Protein AF-A0A7K4HG48-F1 (afdb_monomer_lite)

Structure (mmCIF, N/CA/C/O backbone):
data_AF-A0A7K4HG48-F1
#
_entry.id   AF-A0A7K4HG48-F1
#
loop_
_atom_site.group_PDB
_atom_site.id
_atom_site.type_symbol
_atom_site.label_atom_id
_atom_site.label_alt_id
_atom_site.label_comp_id
_atom_site.label_asym_id
_atom_site.label_entity_id
_atom_site.label_seq_id
_atom_site.pdbx_PDB_ins_code
_atom_site.Cartn_x
_atom_site.Cartn_y
_atom_site.Cartn_z
_atom_site.occupancy
_atom_site.B_iso_or_equiv
_atom_site.auth_seq_id
_atom_site.auth_comp_id
_atom_site.auth_asym_id
_atom_site.auth_atom_id
_atom_site.pdbx_PDB_model_num
ATOM 1 N N . MET A 1 1 ? 10.151 7.793 -32.102 1.00 41.53 1 MET A N 1
ATOM 2 C CA . MET A 1 1 ? 9.433 6.507 -32.183 1.00 41.53 1 MET A CA 1
ATOM 3 C C . MET A 1 1 ? 8.577 6.456 -30.932 1.00 41.53 1 MET A C 1
ATOM 5 O O . MET A 1 1 ? 9.144 6.382 -29.855 1.00 41.53 1 MET A O 1
ATOM 9 N N . CYS A 1 2 ? 7.267 6.678 -31.037 1.00 47.47 2 CYS A N 1
ATOM 10 C CA . CYS A 1 2 ? 6.383 6.502 -29.885 1.00 47.47 2 CYS A CA 1
ATOM 11 C C . CYS A 1 2 ? 6.230 4.992 -29.696 1.00 47.47 2 CYS A C 1
ATOM 13 O O . CYS A 1 2 ? 5.786 4.320 -30.627 1.00 47.47 2 CYS A O 1
ATOM 15 N N . ALA A 1 3 ? 6.688 4.456 -28.566 1.00 59.38 3 ALA A N 1
ATOM 16 C CA . ALA A 1 3 ? 6.416 3.072 -28.213 1.00 59.38 3 ALA A CA 1
ATOM 17 C C . ALA A 1 3 ? 4.901 2.946 -28.021 1.00 59.38 3 ALA A C 1
ATOM 19 O O . ALA A 1 3 ? 4.318 3.664 -27.214 1.00 59.38 3 ALA A O 1
ATOM 20 N N . PHE A 1 4 ? 4.258 2.119 -28.841 1.00 67.00 4 PHE A N 1
ATOM 21 C CA . PHE A 1 4 ? 2.864 1.754 -28.636 1.00 67.00 4 PHE A CA 1
ATOM 22 C C . PHE A 1 4 ? 2.889 0.512 -27.755 1.00 67.00 4 PHE A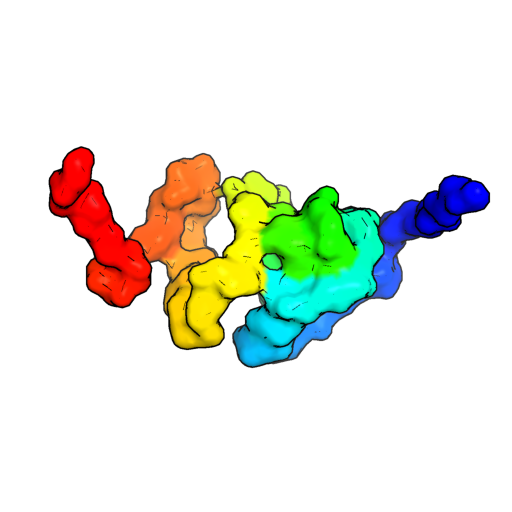 C 1
ATOM 24 O O . PHE A 1 4 ? 3.223 -0.574 -28.231 1.00 67.00 4 PHE A O 1
ATOM 31 N N . GLU A 1 5 ? 2.647 0.693 -26.462 1.00 69.50 5 GLU A N 1
ATOM 32 C CA . GLU A 1 5 ? 2.522 -0.435 -25.546 1.00 69.50 5 GLU A CA 1
ATOM 33 C C . GLU A 1 5 ? 1.170 -1.116 -25.798 1.00 69.50 5 GLU A C 1
ATOM 35 O O . GLU A 1 5 ? 0.162 -0.429 -26.009 1.00 69.50 5 GLU A O 1
ATOM 40 N N . PRO A 1 6 ? 1.129 -2.458 -25.873 1.00 77.31 6 PRO A N 1
ATOM 41 C CA . PRO A 1 6 ? -0.137 -3.164 -25.977 1.00 77.31 6 PRO A CA 1
ATOM 42 C C . PRO A 1 6 ? -1.007 -2.849 -24.749 1.00 77.31 6 PRO A C 1
ATOM 44 O O . PRO A 1 6 ? -0.471 -2.616 -23.665 1.00 77.31 6 PRO A O 1
ATOM 47 N N . PRO A 1 7 ? -2.344 -2.845 -24.891 1.00 79.50 7 PRO A N 1
ATOM 48 C CA . PRO A 1 7 ? -3.226 -2.704 -23.743 1.00 79.50 7 PRO A CA 1
ATOM 49 C C . PRO A 1 7 ? -2.946 -3.801 -22.717 1.00 79.50 7 PRO A C 1
ATOM 51 O O . PRO A 1 7 ? -2.826 -4.969 -23.088 1.00 79.50 7 PRO A O 1
ATOM 54 N N . VAL A 1 8 ? -2.902 -3.416 -21.445 1.00 78.56 8 VAL A N 1
ATOM 55 C CA . VAL A 1 8 ? -2.875 -4.350 -20.319 1.00 78.56 8 VAL A CA 1
ATOM 56 C C . VAL A 1 8 ? -4.125 -5.231 -20.361 1.00 78.56 8 VAL A C 1
ATOM 58 O O . VAL A 1 8 ? -5.243 -4.761 -20.587 1.00 78.56 8 VAL A O 1
ATOM 61 N N . THR A 1 9 ? -3.922 -6.518 -20.128 1.00 84.25 9 THR A N 1
ATOM 62 C CA . THR A 1 9 ? -4.927 -7.577 -20.080 1.00 84.25 9 THR A CA 1
ATOM 63 C C . THR A 1 9 ? -4.978 -8.209 -18.690 1.00 84.25 9 THR A C 1
ATOM 65 O O . THR A 1 9 ? -4.100 -8.006 -17.856 1.00 84.25 9 THR A O 1
ATOM 68 N N . GLU A 1 10 ? -5.991 -9.037 -18.429 1.00 82.12 10 GLU A N 1
ATOM 69 C CA . GLU A 1 10 ? -6.073 -9.812 -17.182 1.00 82.12 10 GLU A CA 1
ATOM 70 C C . GLU A 1 10 ? -4.856 -10.727 -16.970 1.00 82.12 10 GLU A C 1
ATOM 72 O O . GLU A 1 10 ? -4.517 -11.045 -15.835 1.00 82.12 10 GLU A O 1
ATOM 77 N N . GLN A 1 11 ? -4.177 -11.143 -18.046 1.00 84.06 11 GLN A N 1
ATOM 78 C CA . GLN A 1 11 ? -2.986 -11.991 -17.963 1.00 84.06 11 GLN A CA 1
ATOM 79 C C . GLN A 1 11 ? -1.754 -11.240 -17.439 1.00 84.06 11 GLN A C 1
ATOM 81 O O . GLN A 1 11 ? -0.800 -11.883 -17.007 1.00 84.06 11 GLN A O 1
ATOM 86 N N . ASP A 1 12 ? -1.781 -9.906 -17.460 1.00 84.50 12 ASP A N 1
ATOM 87 C CA . ASP A 1 12 ? -0.706 -9.062 -16.940 1.00 84.50 12 ASP A CA 1
ATOM 88 C C . ASP A 1 12 ? -0.806 -8.869 -15.418 1.00 84.50 12 ASP A C 1
ATOM 90 O O . ASP A 1 12 ? 0.147 -8.404 -14.794 1.00 84.50 12 ASP A O 1
ATOM 94 N N . PHE A 1 13 ? -1.929 -9.265 -14.802 1.00 88.31 13 PHE A N 1
ATOM 95 C CA . PHE A 1 13 ? -2.062 -9.296 -13.350 1.00 88.31 13 PHE 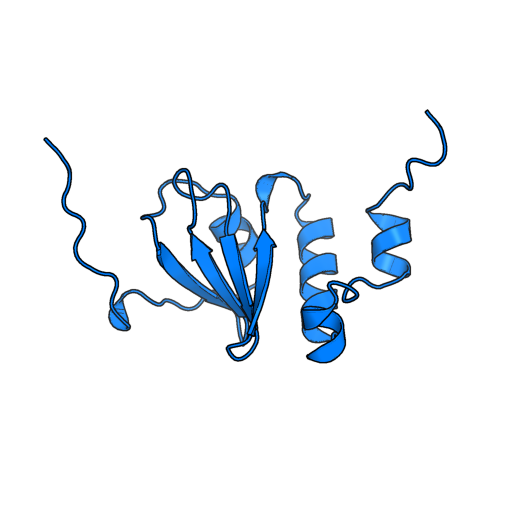A CA 1
ATOM 96 C C . PHE A 1 13 ? -1.237 -10.442 -12.785 1.00 88.31 13 PHE A C 1
ATOM 98 O O . PHE A 1 13 ? -1.428 -11.610 -13.127 1.00 88.31 13 PHE A O 1
ATOM 105 N N . PHE A 1 14 ? -0.384 -10.118 -11.824 1.00 93.38 14 PHE A N 1
ATOM 106 C CA . PHE A 1 14 ? 0.320 -11.122 -11.049 1.00 93.38 14 PHE A CA 1
ATOM 107 C C . PHE A 1 14 ? 0.164 -10.889 -9.552 1.00 93.38 14 PHE A C 1
ATOM 109 O O . PHE A 1 14 ? -0.063 -9.773 -9.076 1.00 93.38 14 PHE A O 1
ATOM 116 N N . GLN A 1 15 ? 0.267 -11.991 -8.815 1.00 94.44 15 GLN A N 1
ATOM 117 C CA . GLN A 1 15 ? 0.135 -12.002 -7.372 1.00 94.44 15 GLN A CA 1
ATOM 118 C C . GLN A 1 15 ? 1.482 -11.760 -6.703 1.00 94.44 15 GLN A C 1
ATOM 120 O O . GLN A 1 15 ? 2.438 -12.492 -6.945 1.00 94.44 15 GLN A O 1
ATOM 125 N N . CYS A 1 16 ? 1.505 -10.810 -5.780 1.00 94.44 16 CYS A N 1
ATOM 126 C CA . CYS A 1 16 ? 2.533 -10.688 -4.762 1.00 94.44 16 CYS A CA 1
ATOM 127 C C . CYS A 1 16 ? 2.205 -11.605 -3.568 1.00 94.44 16 CYS A C 1
ATOM 129 O O . CYS A 1 16 ? 1.054 -11.685 -3.118 1.00 94.44 16 CYS A O 1
ATOM 131 N N . GLY A 1 17 ? 3.206 -12.318 -3.047 1.00 94.81 17 GLY A N 1
ATOM 132 C CA . GLY A 1 17 ? 3.038 -13.327 -2.002 1.00 94.81 17 GLY A CA 1
ATOM 133 C C . GLY A 1 17 ? 3.269 -12.830 -0.574 1.00 94.81 17 GLY A C 1
ATOM 134 O O . GLY A 1 17 ? 2.815 -13.475 0.375 1.00 94.81 17 GLY A O 1
ATOM 135 N N . SER A 1 18 ? 3.960 -11.703 -0.378 1.00 96.56 18 SER A N 1
ATOM 136 C CA . SER A 1 18 ? 4.365 -11.246 0.959 1.00 96.56 18 SER A CA 1
ATOM 137 C C . SER A 1 18 ? 4.484 -9.724 1.078 1.00 96.56 18 SER A C 1
ATOM 139 O O . SER A 1 18 ? 4.670 -9.036 0.086 1.00 96.56 18 SER A O 1
ATOM 141 N N . ILE A 1 19 ? 4.418 -9.186 2.303 1.00 96.06 19 ILE A N 1
ATOM 142 C CA . ILE A 1 19 ? 4.606 -7.741 2.542 1.00 96.06 19 ILE A CA 1
ATOM 143 C C . ILE A 1 19 ? 6.001 -7.253 2.098 1.00 96.06 19 ILE A C 1
ATOM 145 O O . ILE A 1 19 ? 6.059 -6.214 1.449 1.00 96.06 19 ILE A O 1
ATOM 149 N N . PRO A 1 20 ? 7.113 -7.973 2.363 1.00 96.56 20 PRO A N 1
ATOM 150 C CA . PRO A 1 20 ? 8.422 -7.552 1.860 1.00 96.56 20 PRO A CA 1
ATOM 151 C C . PRO A 1 20 ? 8.508 -7.530 0.333 1.00 96.56 20 PRO A C 1
ATOM 153 O O . PRO A 1 20 ? 9.084 -6.616 -0.246 1.00 96.56 20 PRO A O 1
ATOM 156 N N . GLU A 1 21 ? 7.911 -8.519 -0.333 1.00 96.94 21 GLU A N 1
ATOM 157 C CA . GLU A 1 21 ? 7.818 -8.530 -1.795 1.00 96.94 21 GLU A CA 1
ATOM 158 C C . GLU A 1 21 ? 6.963 -7.366 -2.305 1.00 96.94 21 GLU A C 1
ATOM 160 O O . GLU A 1 21 ? 7.362 -6.692 -3.245 1.00 96.94 21 GLU A O 1
ATOM 165 N N . LEU A 1 22 ? 5.836 -7.079 -1.648 1.00 97.12 22 LEU A N 1
ATOM 166 C CA . LEU A 1 22 ? 4.966 -5.951 -1.973 1.00 97.12 22 LEU A CA 1
ATOM 167 C C . LEU A 1 22 ? 5.724 -4.624 -1.883 1.00 97.12 22 LEU A C 1
ATOM 169 O O . LEU A 1 22 ? 5.669 -3.833 -2.818 1.00 97.12 22 LEU A O 1
ATOM 173 N N . TYR A 1 23 ? 6.458 -4.405 -0.792 1.00 97.44 23 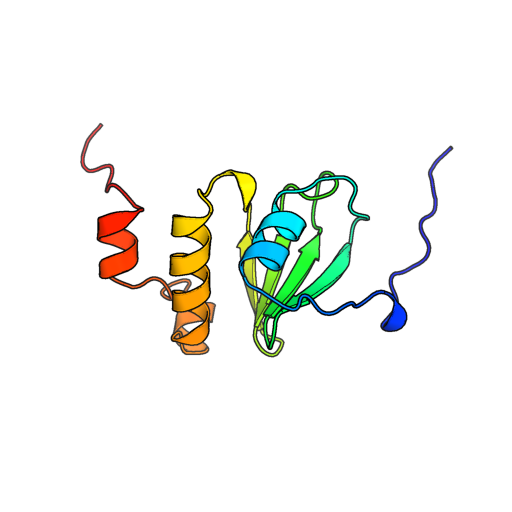TYR A N 1
ATOM 174 C CA . TYR A 1 23 ? 7.283 -3.213 -0.629 1.00 97.44 23 TYR A CA 1
ATOM 175 C C . TYR A 1 23 ? 8.334 -3.104 -1.738 1.00 97.44 23 TYR A C 1
ATOM 177 O O . TYR A 1 23 ? 8.442 -2.061 -2.375 1.00 97.44 23 TYR A O 1
ATOM 185 N N . ASN A 1 24 ? 9.055 -4.191 -2.033 1.00 96.25 24 ASN A N 1
ATOM 186 C CA . ASN A 1 24 ? 10.055 -4.205 -3.105 1.00 96.25 24 ASN A CA 1
ATOM 187 C C . ASN A 1 24 ? 9.442 -3.906 -4.483 1.00 96.25 24 ASN A C 1
ATOM 189 O O . ASN A 1 24 ? 10.049 -3.195 -5.274 1.00 96.25 24 ASN A O 1
ATOM 193 N N . LEU A 1 25 ? 8.248 -4.427 -4.782 1.00 95.81 25 LEU A N 1
ATOM 194 C CA . LEU A 1 25 ? 7.545 -4.152 -6.039 1.00 95.81 25 LEU A CA 1
ATOM 195 C C . LEU A 1 25 ? 7.129 -2.678 -6.154 1.00 95.81 25 LEU A C 1
ATOM 197 O O . LEU A 1 25 ? 7.282 -2.086 -7.218 1.00 95.81 25 LEU A O 1
ATOM 201 N N . LEU A 1 26 ? 6.636 -2.082 -5.068 1.00 96.25 26 LEU A N 1
ATOM 202 C CA . LEU A 1 26 ? 6.187 -0.685 -5.053 1.00 96.25 26 LEU A CA 1
ATOM 203 C C . LEU A 1 26 ? 7.331 0.337 -5.041 1.00 96.25 26 LEU A C 1
ATOM 205 O O . LEU A 1 26 ? 7.093 1.501 -5.338 1.00 96.25 26 LEU A O 1
ATOM 209 N N . THR A 1 27 ? 8.539 -0.082 -4.662 1.00 95.56 27 THR A N 1
ATOM 210 C CA . THR A 1 27 ? 9.728 0.787 -4.544 1.00 95.56 27 THR A CA 1
ATOM 211 C C . THR A 1 27 ? 10.787 0.518 -5.609 1.00 95.56 27 THR A C 1
ATOM 213 O O . THR A 1 27 ? 11.814 1.191 -5.654 1.00 95.56 27 THR A O 1
ATOM 216 N N . GLN A 1 28 ? 10.581 -0.482 -6.470 1.00 93.06 28 GLN A N 1
ATOM 217 C CA . GLN A 1 28 ? 11.406 -0.659 -7.660 1.00 93.06 28 GLN A CA 1
ATOM 218 C C . GLN A 1 28 ? 10.817 0.135 -8.830 1.00 93.06 28 GLN A C 1
ATOM 220 O O . GLN A 1 28 ? 9.600 0.256 -8.965 1.00 93.06 28 GLN A O 1
ATOM 225 N N . GLY A 1 29 ? 11.686 0.577 -9.736 1.00 89.69 29 GLY A N 1
ATOM 226 C CA . GLY A 1 29 ? 11.275 1.175 -11.004 1.00 89.69 29 GLY A CA 1
ATOM 227 C C . GLY A 1 29 ? 11.088 0.161 -12.144 1.00 89.69 29 GLY A C 1
ATOM 228 O O . GLY A 1 29 ? 11.212 -1.052 -11.966 1.00 89.69 29 GLY A O 1
ATOM 229 N N . ASN A 1 30 ? 10.929 0.692 -13.360 1.00 91.44 30 ASN A N 1
ATOM 230 C CA . ASN A 1 30 ? 10.747 -0.032 -14.633 1.00 91.44 30 ASN A CA 1
ATOM 231 C C . ASN A 1 30 ? 9.366 -0.670 -14.837 1.00 91.44 30 ASN A C 1
ATOM 233 O O . ASN A 1 30 ? 9.242 -1.695 -15.508 1.00 91.44 30 ASN A O 1
ATOM 237 N N . TRP A 1 31 ? 8.328 -0.038 -14.303 1.00 92.31 31 TRP A N 1
ATOM 238 C CA . TRP A 1 31 ? 6.949 -0.437 -14.548 1.00 92.31 31 TRP A CA 1
ATOM 239 C C . TRP A 1 31 ? 6.360 0.202 -15.803 1.00 92.31 31 TRP A C 1
ATOM 241 O O . TRP A 1 31 ? 6.629 1.358 -16.133 1.00 92.31 31 TRP A O 1
ATOM 251 N N . ILE A 1 32 ? 5.500 -0.547 -16.486 1.00 90.81 32 ILE A N 1
ATOM 252 C CA . ILE A 1 32 ? 4.676 -0.034 -17.583 1.00 90.81 32 ILE A CA 1
ATOM 253 C C . ILE A 1 32 ? 3.531 0.806 -16.999 1.00 90.81 32 ILE A C 1
ATOM 255 O O . ILE A 1 32 ? 3.029 0.515 -15.909 1.00 90.81 32 ILE A O 1
ATOM 259 N N . LEU A 1 33 ? 3.110 1.871 -17.688 1.00 90.62 33 LEU A N 1
ATOM 260 C CA . LEU A 1 33 ? 1.955 2.663 -17.251 1.00 90.62 33 LEU A CA 1
ATOM 261 C C . LEU A 1 33 ? 0.684 1.810 -17.283 1.00 90.62 33 LEU A C 1
ATOM 263 O O . LEU A 1 33 ? 0.402 1.123 -18.261 1.00 90.62 33 LEU A O 1
ATOM 267 N N . GLY A 1 34 ? -0.099 1.859 -16.209 1.00 91.12 34 GLY A N 1
ATOM 268 C CA . GLY A 1 34 ? -1.293 1.033 -16.064 1.00 91.12 34 GLY A CA 1
ATOM 269 C C . GLY A 1 34 ? -1.006 -0.432 -15.726 1.00 91.12 34 GLY A C 1
ATOM 270 O O . GLY A 1 34 ? -1.955 -1.205 -15.615 1.00 91.12 34 GLY A O 1
ATOM 271 N N . GLN A 1 35 ? 0.262 -0.829 -15.557 1.00 92.25 35 GLN A N 1
ATOM 272 C CA . GLN A 1 35 ? 0.604 -2.202 -15.202 1.00 92.25 35 GLN A CA 1
ATOM 273 C C . GLN A 1 35 ? 0.093 -2.534 -13.791 1.00 92.25 35 GLN A C 1
ATOM 275 O O . GLN A 1 35 ? 0.434 -1.815 -12.844 1.00 92.25 35 GLN A O 1
ATOM 280 N N . PRO A 1 36 ? -0.708 -3.603 -13.641 1.00 94.50 36 PRO A N 1
ATOM 281 C CA . PRO A 1 36 ? -1.309 -3.973 -12.381 1.00 94.50 36 PRO A CA 1
ATOM 282 C C . PRO A 1 36 ? -0.553 -5.118 -11.709 1.00 94.50 36 PRO A C 1
ATOM 284 O O . PRO A 1 36 ? -0.022 -6.019 -12.358 1.00 94.50 36 PRO A O 1
ATOM 287 N N . PHE A 1 37 ? -0.600 -5.148 -10.387 1.00 96.06 37 PHE A N 1
ATOM 288 C CA . PHE A 1 37 ? -0.345 -6.357 -9.610 1.00 96.06 37 PHE A CA 1
ATOM 289 C C . PHE A 1 37 ? -1.189 -6.322 -8.334 1.00 96.06 37 PHE A C 1
ATOM 291 O O . PHE A 1 37 ? -1.749 -5.283 -7.974 1.00 96.06 37 PHE A O 1
ATOM 298 N N . TYR A 1 38 ? -1.326 -7.458 -7.652 1.00 96.62 38 TYR A N 1
ATOM 299 C CA . TYR A 1 38 ? -2.197 -7.539 -6.481 1.00 96.62 38 TYR A CA 1
ATOM 300 C C . TYR A 1 38 ? -1.565 -8.266 -5.299 1.00 96.62 38 TYR A C 1
ATOM 302 O O . TYR A 1 38 ? -0.773 -9.195 -5.444 1.00 96.62 38 TYR A O 1
ATOM 310 N N . PHE A 1 39 ? -1.964 -7.853 -4.100 1.00 97.31 39 PHE A N 1
ATOM 311 C CA . PHE A 1 39 ? -1.636 -8.493 -2.835 1.00 97.31 39 PHE A CA 1
ATOM 312 C C . PHE A 1 39 ? -2.924 -8.698 -2.037 1.00 97.31 39 PHE A C 1
ATOM 314 O O . PHE A 1 39 ? -3.523 -7.749 -1.534 1.00 97.31 39 PHE A O 1
ATOM 321 N N . ARG A 1 40 ? -3.355 -9.958 -1.899 1.00 95.44 40 ARG A N 1
ATOM 322 C CA . ARG A 1 40 ? -4.651 -10.313 -1.290 1.00 95.44 40 ARG A CA 1
ATOM 323 C C . ARG A 1 40 ? -5.802 -9.593 -2.011 1.00 95.44 40 ARG A C 1
ATOM 325 O O . ARG A 1 40 ? -5.980 -9.823 -3.200 1.00 95.44 40 ARG A O 1
ATOM 332 N N . ASN A 1 41 ? -6.573 -8.763 -1.311 1.00 95.44 41 ASN A N 1
ATOM 333 C CA . ASN A 1 41 ? -7.674 -7.971 -1.860 1.00 95.44 41 ASN A CA 1
ATOM 334 C C . ASN A 1 41 ? -7.274 -6.532 -2.240 1.00 95.44 41 ASN A C 1
ATOM 336 O O . ASN A 1 41 ? -8.154 -5.715 -2.512 1.00 95.44 41 ASN A O 1
ATOM 340 N N . LEU A 1 42 ? -5.972 -6.222 -2.247 1.00 96.81 42 LEU A N 1
ATOM 341 C CA . LEU A 1 42 ? -5.420 -4.954 -2.717 1.00 96.81 42 LEU A CA 1
ATOM 342 C C . LEU A 1 42 ? -4.857 -5.113 -4.130 1.00 96.81 42 LEU A C 1
ATOM 344 O O . LEU A 1 42 ? -4.132 -6.069 -4.402 1.00 96.81 42 LEU A O 1
ATOM 348 N N . CYS A 1 43 ? -5.149 -4.160 -5.004 1.00 96.31 43 CYS A N 1
ATOM 349 C CA . CYS A 1 43 ? -4.584 -4.029 -6.340 1.00 96.31 43 CYS A CA 1
ATOM 350 C C . CYS A 1 43 ? -3.865 -2.684 -6.451 1.00 96.31 43 CYS A C 1
ATOM 352 O O . CYS A 1 43 ? -4.350 -1.673 -5.943 1.00 96.31 43 CYS A O 1
ATOM 354 N N . PHE A 1 44 ? -2.728 -2.696 -7.136 1.00 96.94 44 PHE A N 1
ATOM 355 C CA . PHE A 1 44 ? -1.879 -1.538 -7.373 1.00 96.94 44 PHE A CA 1
ATOM 356 C C . PHE A 1 44 ? -1.719 -1.367 -8.874 1.00 96.94 44 PHE A C 1
ATOM 358 O O . PHE A 1 44 ? -1.434 -2.342 -9.567 1.00 96.94 44 PHE A O 1
ATOM 365 N N . ILE A 1 45 ? -1.927 -0.152 -9.376 1.00 95.62 45 ILE A N 1
ATOM 366 C CA . ILE A 1 45 ? -1.786 0.167 -10.799 1.00 95.62 45 ILE A CA 1
ATOM 367 C C . ILE A 1 45 ? -0.819 1.334 -10.934 1.00 95.62 45 ILE A C 1
ATOM 369 O O . ILE A 1 45 ? -1.076 2.402 -10.384 1.00 95.62 45 ILE A O 1
ATOM 373 N N . ASN A 1 46 ? 0.272 1.139 -11.673 1.00 95.38 46 ASN A N 1
ATOM 374 C CA . ASN A 1 46 ? 1.269 2.185 -11.892 1.00 95.38 46 ASN A CA 1
ATOM 375 C C . ASN A 1 46 ? 0.658 3.381 -12.648 1.00 95.38 46 ASN A C 1
ATOM 377 O O . ASN A 1 46 ? 0.106 3.207 -13.739 1.00 95.38 46 ASN A O 1
ATOM 381 N N . GLN A 1 47 ? 0.763 4.587 -12.092 1.00 93.75 47 GLN A N 1
ATOM 382 C CA . GLN A 1 47 ? 0.172 5.807 -12.651 1.00 93.75 47 GLN A CA 1
ATOM 383 C C . GLN A 1 47 ? 1.187 6.692 -13.371 1.00 93.75 47 GLN A C 1
ATOM 385 O O . GLN A 1 47 ? 0.838 7.265 -14.406 1.00 93.75 47 GLN A O 1
ATOM 390 N N . ILE A 1 48 ? 2.416 6.814 -12.854 1.00 91.75 48 ILE A N 1
ATOM 391 C CA . ILE A 1 48 ? 3.450 7.694 -13.418 1.00 91.75 48 ILE A CA 1
ATOM 392 C C . ILE A 1 48 ? 4.860 7.101 -13.286 1.00 91.75 48 ILE A C 1
ATOM 394 O O . ILE A 1 48 ? 5.131 6.257 -12.437 1.00 91.75 48 ILE A O 1
ATOM 398 N N . ASN A 1 49 ? 5.769 7.586 -14.139 1.00 88.38 49 ASN A N 1
ATOM 399 C CA . ASN A 1 49 ? 7.228 7.458 -13.999 1.00 88.38 49 ASN A CA 1
ATOM 400 C C . ASN A 1 49 ? 7.769 6.061 -13.657 1.00 88.38 49 ASN A C 1
ATOM 402 O O . ASN A 1 49 ? 8.754 5.920 -12.948 1.00 88.38 49 ASN A O 1
ATOM 406 N N . ALA A 1 50 ? 7.181 5.018 -14.233 1.00 89.50 50 ALA A N 1
ATOM 407 C CA . ALA A 1 50 ? 7.686 3.658 -14.085 1.00 89.50 50 ALA A CA 1
ATOM 408 C C . ALA A 1 50 ? 7.767 3.142 -12.635 1.00 89.50 50 ALA A C 1
ATOM 410 O O . ALA A 1 50 ? 8.599 2.271 -12.383 1.00 89.50 50 ALA A O 1
ATOM 411 N N . GLY A 1 51 ? 6.885 3.604 -11.738 1.00 91.56 51 GLY A N 1
ATOM 412 C CA . GLY A 1 51 ? 6.752 3.083 -10.372 1.00 91.56 51 GLY A CA 1
ATOM 413 C C . GLY A 1 51 ? 6.674 4.130 -9.257 1.00 91.56 51 GLY A C 1
ATOM 414 O O . GLY A 1 51 ? 6.621 3.736 -8.097 1.00 91.56 51 GLY A O 1
ATOM 415 N N . ASP A 1 52 ? 6.651 5.430 -9.571 1.00 93.44 52 ASP A N 1
ATOM 416 C CA . ASP A 1 52 ? 6.673 6.481 -8.537 1.00 93.44 52 ASP A CA 1
ATOM 417 C C . ASP A 1 52 ? 5.313 6.654 -7.828 1.00 93.44 52 ASP A C 1
ATOM 419 O O . ASP A 1 52 ? 5.268 6.954 -6.633 1.00 93.44 52 ASP A O 1
ATOM 423 N N . GLU A 1 53 ? 4.193 6.484 -8.545 1.00 96.38 53 GLU A N 1
ATOM 424 C CA . GLU A 1 53 ? 2.846 6.557 -7.954 1.00 96.38 53 GLU A CA 1
ATOM 425 C C . GLU A 1 53 ? 1.957 5.398 -8.386 1.00 96.38 53 GLU A C 1
ATOM 427 O O . GLU A 1 53 ? 1.934 4.981 -9.550 1.00 96.38 53 GLU A O 1
ATOM 432 N N . TRP A 1 54 ? 1.174 4.924 -7.424 1.00 96.94 54 TRP A N 1
ATOM 433 C CA . TRP A 1 54 ? 0.343 3.742 -7.542 1.00 96.94 54 TRP A CA 1
ATOM 434 C C . TRP A 1 54 ? -1.095 4.044 -7.152 1.00 96.94 54 TRP A C 1
ATOM 436 O O . TRP A 1 54 ? -1.371 4.418 -6.013 1.00 96.94 54 TRP A O 1
ATOM 446 N N . LEU A 1 55 ? -2.031 3.758 -8.054 1.00 97.44 55 LEU A N 1
ATOM 447 C CA . LEU A 1 55 ? -3.443 3.725 -7.703 1.00 97.44 55 LEU A CA 1
ATOM 448 C C . LEU A 1 55 ? -3.691 2.498 -6.833 1.00 97.44 55 LEU A C 1
ATOM 450 O O . LEU A 1 55 ? -3.447 1.374 -7.279 1.00 97.44 55 LEU A O 1
ATOM 454 N N . VAL A 1 56 ? -4.221 2.708 -5.633 1.00 97.62 56 VAL A N 1
ATOM 455 C CA . VAL A 1 56 ? -4.559 1.636 -4.697 1.00 97.62 56 VAL A CA 1
ATOM 456 C C . VAL A 1 56 ? -6.055 1.352 -4.743 1.00 97.62 56 VAL A C 1
ATOM 458 O O . VAL A 1 56 ? -6.895 2.242 -4.576 1.00 97.62 56 VAL A O 1
ATOM 461 N N . ILE A 1 57 ? -6.386 0.081 -4.956 1.00 97.25 57 ILE A N 1
ATOM 462 C CA . ILE A 1 57 ? -7.756 -0.418 -5.059 1.00 97.25 57 ILE A CA 1
ATOM 463 C C . ILE A 1 57 ? -7.951 -1.552 -4.052 1.00 97.25 57 ILE A C 1
ATOM 465 O O . ILE A 1 57 ? -7.172 -2.501 -4.045 1.00 97.25 57 ILE A O 1
ATOM 469 N N . ARG A 1 58 ? -9.007 -1.500 -3.235 1.00 96.69 58 ARG A N 1
ATOM 470 C CA . ARG A 1 58 ? -9.364 -2.535 -2.249 1.00 96.69 58 ARG A CA 1
ATOM 471 C C . ARG A 1 58 ? -10.777 -3.036 -2.515 1.00 96.69 58 ARG A C 1
ATOM 473 O O . ARG A 1 58 ? -11.711 -2.248 -2.475 1.00 96.69 58 ARG A O 1
ATOM 480 N N . ASP A 1 59 ? -10.945 -4.325 -2.813 1.00 95.69 59 ASP A N 1
ATOM 481 C CA . ASP A 1 59 ? -12.253 -4.921 -3.168 1.00 95.69 59 ASP A CA 1
ATOM 482 C C . ASP A 1 59 ? -13.022 -4.147 -4.269 1.00 95.69 59 ASP A C 1
ATOM 484 O O . ASP A 1 59 ? -14.246 -4.047 -4.255 1.00 95.69 59 ASP A O 1
ATOM 488 N N . GLY A 1 60 ? -12.298 -3.575 -5.238 1.00 94.88 60 GLY A N 1
ATOM 489 C CA . GLY A 1 60 ? -12.873 -2.776 -6.330 1.00 94.88 60 GLY A CA 1
ATOM 490 C C . GLY A 1 60 ? -13.088 -1.291 -6.009 1.00 94.88 60 GLY A C 1
ATOM 491 O O . GLY A 1 60 ? -13.408 -0.524 -6.915 1.00 94.88 60 GLY A O 1
ATOM 492 N N . LEU A 1 61 ? -12.856 -0.860 -4.767 1.00 96.94 61 LEU A N 1
ATOM 493 C CA . LEU A 1 61 ? -12.849 0.549 -4.384 1.00 96.94 61 LEU A CA 1
ATOM 494 C C . LEU A 1 61 ? -11.461 1.149 -4.619 1.00 96.94 61 LEU A C 1
ATOM 496 O O . LEU A 1 61 ? -10.522 0.833 -3.892 1.00 96.94 61 LEU A O 1
ATOM 500 N N . ALA A 1 62 ? -11.336 2.034 -5.605 1.00 97.44 62 ALA A N 1
ATOM 501 C CA . ALA A 1 62 ? -10.181 2.919 -5.729 1.00 97.44 62 ALA A CA 1
ATOM 502 C C . ALA A 1 62 ? -10.269 4.016 -4.660 1.00 97.44 62 ALA A C 1
ATOM 504 O O . ALA A 1 62 ? -11.295 4.694 -4.587 1.00 97.44 62 ALA A O 1
ATOM 505 N N . PHE A 1 63 ? -9.227 4.183 -3.843 1.00 96.38 63 PHE A N 1
ATOM 506 C CA . PHE A 1 63 ? -9.272 5.142 -2.734 1.00 96.38 63 PHE A CA 1
ATOM 507 C C . PHE A 1 63 ? -8.003 5.985 -2.573 1.00 96.38 63 PHE A C 1
ATOM 509 O O . PHE A 1 63 ? -8.134 7.156 -2.254 1.00 96.38 63 PHE A O 1
ATOM 516 N N . GLU A 1 64 ? -6.804 5.457 -2.835 1.00 95.19 64 GLU A N 1
ATOM 517 C CA . GLU A 1 64 ? -5.547 6.164 -2.536 1.00 95.19 64 GLU A CA 1
ATOM 518 C C . GLU A 1 64 ? -4.598 6.229 -3.739 1.00 95.19 64 GLU A C 1
ATOM 520 O O . GLU A 1 64 ? -4.624 5.358 -4.614 1.00 95.19 64 GLU A O 1
ATOM 525 N N . SER A 1 65 ? -3.746 7.255 -3.744 1.00 95.81 65 SER A N 1
ATOM 526 C CA . SER A 1 65 ? -2.569 7.378 -4.605 1.00 95.81 65 SER A CA 1
ATOM 527 C C . SER A 1 65 ? -1.313 7.244 -3.747 1.00 95.81 65 SER A C 1
ATOM 529 O O . SER A 1 65 ? -1.047 8.071 -2.878 1.00 95.81 65 SER A O 1
ATOM 531 N N . LEU A 1 66 ? -0.544 6.181 -3.962 1.00 95.50 66 LEU A N 1
ATOM 532 C CA . LEU A 1 66 ? 0.570 5.796 -3.104 1.00 95.50 66 LEU A CA 1
ATOM 533 C C . LEU A 1 66 ? 1.923 6.074 -3.760 1.00 95.50 66 LEU A C 1
ATOM 535 O O . LEU A 1 66 ? 2.221 5.506 -4.806 1.00 95.50 66 LEU A O 1
ATOM 539 N N . THR A 1 67 ? 2.790 6.801 -3.059 1.00 95.19 67 THR A N 1
ATOM 540 C CA . THR A 1 67 ? 4.239 6.828 -3.311 1.00 95.19 67 THR A CA 1
ATOM 541 C C . THR A 1 67 ? 4.930 6.010 -2.226 1.00 95.19 67 THR A C 1
ATOM 543 O O . THR A 1 67 ? 5.103 6.479 -1.105 1.00 95.19 67 THR A O 1
ATOM 546 N N . ALA A 1 68 ? 5.295 4.759 -2.511 1.00 93.44 68 ALA A N 1
ATOM 547 C CA . ALA A 1 68 ? 5.862 3.886 -1.479 1.00 93.44 68 ALA A CA 1
ATOM 548 C C . ALA A 1 68 ? 7.300 4.262 -1.092 1.00 93.44 68 ALA A C 1
ATOM 550 O O . ALA A 1 68 ? 7.703 4.011 0.039 1.00 93.44 68 ALA A O 1
ATOM 551 N N . GLU A 1 69 ? 8.051 4.897 -1.998 1.00 91.25 69 GLU A N 1
ATOM 552 C CA . GLU A 1 69 ? 9.455 5.278 -1.786 1.00 91.25 69 GLU A CA 1
ATOM 553 C C . GLU A 1 69 ? 9.668 6.299 -0.658 1.00 91.25 69 GLU A C 1
ATOM 555 O O . GLU A 1 69 ? 10.788 6.448 -0.173 1.00 91.25 69 GLU A O 1
ATOM 560 N N . VAL A 1 70 ? 8.614 7.007 -0.229 1.00 92.12 70 VAL A N 1
ATOM 561 C CA . VAL A 1 70 ? 8.703 7.964 0.887 1.00 92.12 70 VAL A CA 1
ATOM 562 C C . VAL A 1 70 ? 8.554 7.313 2.262 1.00 92.12 70 VAL A C 1
ATOM 564 O O . VAL A 1 70 ? 8.738 7.997 3.266 1.00 92.12 70 VAL A O 1
ATOM 567 N N . MET A 1 71 ? 8.210 6.025 2.314 1.00 92.94 71 MET A N 1
ATOM 568 C CA . MET A 1 71 ? 8.033 5.278 3.555 1.00 92.94 71 MET A CA 1
ATOM 569 C C . MET A 1 71 ? 9.188 4.313 3.767 1.00 92.94 71 MET A C 1
ATOM 571 O O . MET A 1 71 ? 9.646 3.655 2.838 1.00 92.94 71 MET A O 1
ATOM 575 N N . GLU A 1 72 ? 9.592 4.142 5.020 1.00 94.38 72 GLU A N 1
ATOM 576 C CA . GLU A 1 72 ? 10.471 3.035 5.394 1.00 94.38 72 GLU A CA 1
ATOM 577 C C . GLU A 1 72 ? 9.704 1.700 5.367 1.00 94.38 72 GLU A C 1
ATOM 579 O O . GLU A 1 72 ? 8.490 1.650 5.569 1.00 94.38 72 GLU A O 1
ATOM 584 N N . HIS A 1 73 ? 10.404 0.573 5.199 1.00 94.50 73 HIS A N 1
ATOM 585 C CA . HIS A 1 73 ? 9.757 -0.748 5.118 1.00 94.50 73 HIS A CA 1
ATOM 586 C C . HIS A 1 73 ? 8.869 -1.069 6.342 1.00 94.50 73 HIS A C 1
ATOM 588 O O . HIS A 1 73 ? 7.829 -1.721 6.216 1.00 94.50 73 HIS A O 1
ATOM 594 N N . GLU A 1 74 ? 9.265 -0.648 7.548 1.00 95.56 74 GLU A N 1
ATOM 595 C CA . GLU A 1 74 ? 8.441 -0.834 8.754 1.00 95.56 74 GLU A CA 1
ATOM 596 C C . GLU A 1 74 ? 7.185 0.044 8.758 1.00 95.56 74 GLU A C 1
ATOM 598 O O . GLU A 1 74 ? 6.117 -0.436 9.135 1.00 95.56 74 GLU A O 1
ATOM 603 N N . GLU A 1 75 ? 7.296 1.290 8.300 1.00 95.44 75 GLU A N 1
ATOM 604 C CA . GLU A 1 75 ? 6.157 2.197 8.148 1.00 95.44 75 GLU A CA 1
ATOM 605 C C . GLU A 1 75 ? 5.164 1.643 7.136 1.00 95.44 75 GLU A C 1
ATOM 607 O O . GLU A 1 75 ? 3.972 1.539 7.425 1.00 95.44 75 GLU A O 1
ATOM 612 N N . PHE A 1 76 ? 5.668 1.204 5.982 1.00 95.88 76 PHE A N 1
ATOM 613 C CA . PHE A 1 76 ? 4.860 0.588 4.941 1.00 95.88 76 PHE A CA 1
ATOM 614 C C . PHE A 1 76 ? 4.095 -0.631 5.462 1.00 95.88 76 PHE A C 1
ATOM 616 O O . PHE A 1 76 ? 2.914 -0.818 5.165 1.00 95.88 76 PHE A O 1
ATOM 623 N N . ARG A 1 77 ? 4.754 -1.471 6.265 1.00 96.38 77 ARG A N 1
ATOM 624 C CA . ARG A 1 77 ? 4.102 -2.624 6.885 1.00 96.38 77 ARG A CA 1
ATOM 625 C C . ARG A 1 77 ? 2.946 -2.191 7.789 1.00 96.38 77 ARG A C 1
ATOM 627 O O . ARG A 1 77 ? 1.853 -2.739 7.648 1.00 96.38 77 ARG A O 1
ATOM 634 N N . ASP A 1 78 ? 3.180 -1.250 8.700 1.00 95.75 78 ASP A N 1
ATOM 635 C CA . ASP A 1 78 ? 2.147 -0.768 9.625 1.00 95.75 78 ASP A CA 1
ATOM 636 C C . ASP A 1 78 ? 0.987 -0.096 8.860 1.00 95.75 78 ASP A C 1
ATOM 638 O O . ASP A 1 78 ? -0.186 -0.263 9.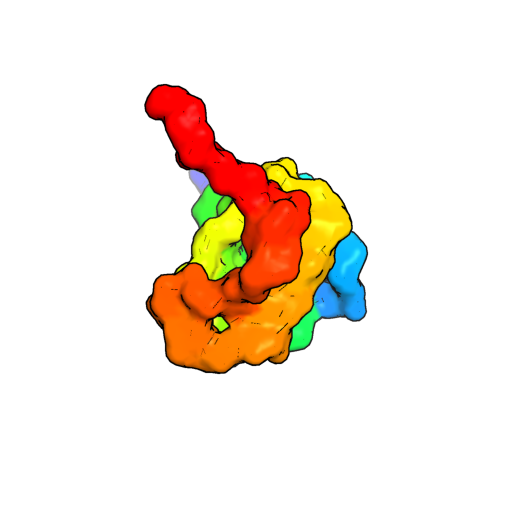208 1.00 95.75 78 ASP A O 1
ATOM 642 N N . TRP A 1 79 ? 1.302 0.604 7.769 1.00 95.00 79 TRP A N 1
ATOM 643 C CA . TRP A 1 79 ? 0.333 1.221 6.866 1.00 95.00 79 TRP A CA 1
ATOM 644 C C . TRP A 1 79 ? -0.546 0.181 6.151 1.00 95.00 79 TRP A C 1
ATOM 646 O O . TRP A 1 79 ? -1.774 0.270 6.192 1.00 95.00 79 TRP A O 1
ATOM 656 N N . ILE A 1 80 ? 0.045 -0.883 5.594 1.00 96.00 80 ILE A N 1
ATOM 657 C CA . ILE A 1 80 ? -0.704 -2.009 5.005 1.00 96.00 80 ILE A CA 1
ATOM 658 C C . ILE A 1 80 ? -1.599 -2.699 6.045 1.00 96.00 80 ILE A C 1
ATOM 660 O O . ILE A 1 80 ? -2.716 -3.121 5.736 1.00 96.00 80 ILE A O 1
ATOM 664 N N . GLU A 1 81 ? -1.147 -2.819 7.295 1.00 95.38 81 GLU A N 1
ATOM 665 C CA . GLU A 1 81 ? -1.978 -3.368 8.368 1.00 95.38 81 GLU A CA 1
ATOM 666 C 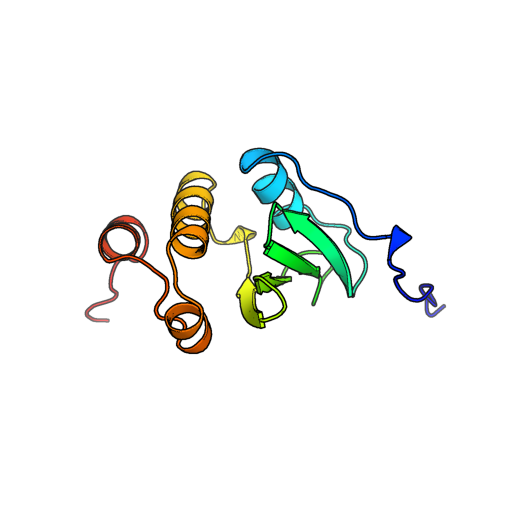C . GLU A 1 81 ? -3.202 -2.488 8.675 1.00 95.38 81 GLU A C 1
ATOM 668 O O . GLU A 1 81 ? -4.252 -3.031 9.034 1.00 95.38 81 GLU A O 1
ATOM 673 N N . CYS A 1 82 ? -3.110 -1.166 8.494 1.00 96.12 82 CYS A N 1
ATOM 674 C CA . CYS A 1 82 ? -4.254 -0.259 8.615 1.00 96.12 82 CYS A CA 1
ATOM 675 C C . CYS A 1 82 ? -5.321 -0.565 7.549 1.00 96.12 82 CYS A C 1
ATOM 677 O O . CYS A 1 82 ? -6.496 -0.713 7.883 1.00 96.12 82 CYS A O 1
ATOM 679 N N . PHE A 1 83 ? -4.923 -0.806 6.297 1.00 93.94 83 PHE A N 1
ATOM 680 C CA . PHE A 1 83 ? -5.852 -1.157 5.211 1.00 93.94 83 PHE A CA 1
ATOM 681 C C . PHE A 1 83 ? -6.651 -2.431 5.453 1.00 93.94 83 PHE A C 1
ATOM 683 O O . PHE A 1 83 ? -7.831 -2.505 5.107 1.00 93.94 83 PHE A O 1
ATOM 690 N N . PHE A 1 84 ? -6.022 -3.444 6.048 1.00 93.44 84 PHE A N 1
ATOM 691 C CA . PHE A 1 84 ? -6.711 -4.697 6.355 1.00 93.44 84 PHE A CA 1
ATOM 692 C C . PHE A 1 84 ? -7.700 -4.577 7.516 1.00 93.44 84 PHE A C 1
ATOM 694 O O . PHE A 1 84 ? -8.581 -5.426 7.642 1.00 93.44 84 PHE A O 1
ATOM 701 N N . LYS A 1 85 ? -7.557 -3.552 8.361 1.00 95.06 85 LYS A N 1
ATOM 702 C CA . LYS A 1 85 ? -8.461 -3.277 9.487 1.00 95.06 85 LYS A CA 1
ATOM 703 C C . LYS A 1 85 ? -9.568 -2.287 9.113 1.00 95.06 85 LYS A C 1
ATOM 705 O O . LYS A 1 85 ? -10.636 -2.342 9.715 1.00 95.06 85 LYS A O 1
ATOM 710 N N . ALA A 1 86 ? -9.313 -1.419 8.137 1.00 96.69 86 ALA A N 1
ATOM 711 C CA . ALA A 1 86 ? -10.226 -0.376 7.694 1.00 96.69 86 ALA A CA 1
ATOM 712 C C . ALA A 1 86 ? -11.513 -0.938 7.074 1.00 96.69 86 ALA A C 1
ATOM 714 O O . ALA A 1 86 ? -11.504 -1.910 6.304 1.00 96.69 86 ALA A O 1
ATOM 715 N N . THR A 1 87 ? -12.630 -0.289 7.390 1.00 97.12 87 THR A N 1
ATOM 716 C CA . THR A 1 87 ? -13.906 -0.488 6.701 1.00 97.12 87 THR A CA 1
ATOM 717 C C . THR A 1 87 ? -13.897 0.212 5.340 1.00 97.12 87 THR A C 1
ATOM 719 O O . THR A 1 87 ? -13.030 1.029 5.046 1.00 97.12 87 THR A O 1
ATOM 722 N N . GLU A 1 88 ? -14.870 -0.099 4.481 1.00 96.81 88 GLU A N 1
ATOM 723 C CA . GLU A 1 88 ? -15.020 0.607 3.201 1.00 96.81 88 GLU A CA 1
ATOM 724 C C . GLU A 1 88 ? -15.262 2.115 3.401 1.00 96.81 88 GLU A C 1
ATOM 726 O O . GLU A 1 88 ? -14.723 2.927 2.654 1.00 96.81 88 GLU A O 1
ATOM 731 N N . GLU A 1 89 ? -16.017 2.490 4.438 1.00 97.88 89 GLU A N 1
ATOM 732 C CA . GLU A 1 89 ? -16.297 3.888 4.785 1.00 97.88 89 GLU A CA 1
ATOM 733 C C . GLU A 1 89 ? -15.021 4.632 5.209 1.00 97.88 89 GLU A C 1
ATOM 735 O O . GLU A 1 89 ? -14.795 5.756 4.758 1.00 97.88 89 GLU A O 1
ATOM 740 N N . ASP A 1 90 ? -14.154 3.985 5.997 1.00 97.62 90 ASP A N 1
ATOM 741 C CA . ASP A 1 90 ? -12.856 4.550 6.394 1.00 97.62 90 ASP A CA 1
ATOM 742 C C . ASP A 1 90 ? -11.970 4.807 5.164 1.00 97.62 90 ASP A C 1
ATOM 744 O O . ASP A 1 90 ? -11.356 5.867 5.042 1.00 97.62 90 ASP A O 1
ATOM 748 N N . LEU A 1 91 ? -11.940 3.863 4.213 1.00 97.12 91 LEU A N 1
ATOM 749 C CA . LEU A 1 91 ? -11.180 4.001 2.965 1.00 97.12 91 LEU A CA 1
ATOM 750 C C . LEU A 1 91 ? -11.719 5.141 2.094 1.00 97.12 91 LEU A C 1
ATOM 752 O O . LEU A 1 91 ? -10.939 5.944 1.595 1.00 97.12 91 LEU A O 1
ATOM 756 N N . GLN A 1 92 ? -13.042 5.255 1.948 1.00 96.69 92 GLN A N 1
ATOM 757 C CA . GLN A 1 92 ? -13.678 6.336 1.182 1.00 96.69 92 GLN A CA 1
ATOM 758 C C . GLN A 1 92 ? -13.393 7.726 1.762 1.00 96.69 92 GLN A C 1
ATOM 760 O O . GLN A 1 92 ? -13.333 8.701 1.014 1.00 96.69 92 GLN A O 1
ATOM 765 N N . ARG A 1 93 ? -13.242 7.827 3.087 1.00 96.81 93 ARG A N 1
ATOM 766 C CA . ARG A 1 9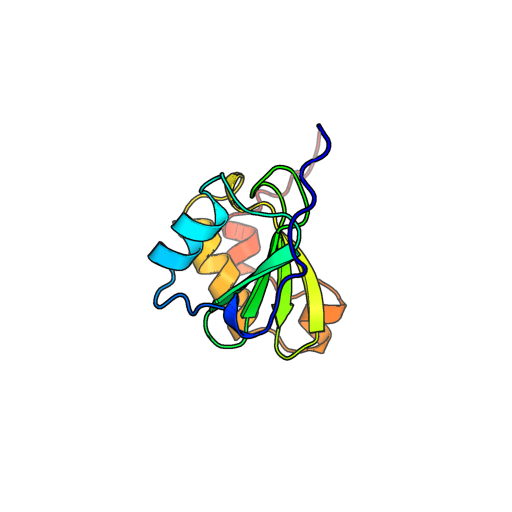3 ? -12.924 9.083 3.780 1.00 96.81 93 ARG A CA 1
ATOM 767 C C . ARG A 1 93 ? -11.431 9.372 3.895 1.00 96.81 93 ARG A C 1
ATOM 769 O O . ARG A 1 93 ? -11.084 10.478 4.295 1.00 96.81 93 ARG A O 1
ATOM 776 N N . LEU A 1 94 ? -10.570 8.415 3.542 1.00 94.94 94 LEU A N 1
ATOM 777 C CA . LEU A 1 94 ? -9.130 8.447 3.831 1.00 94.94 94 LEU A CA 1
ATOM 778 C C . LEU A 1 94 ? -8.822 8.522 5.339 1.00 94.94 94 LEU A C 1
ATOM 780 O O . LEU A 1 94 ? -7.791 9.040 5.756 1.00 94.94 94 LEU A O 1
ATOM 784 N N . GLU A 1 95 ? -9.714 7.971 6.162 1.00 95.75 95 GLU A N 1
ATOM 785 C CA . GLU A 1 95 ? -9.627 7.925 7.629 1.00 95.75 95 GLU A CA 1
ATOM 786 C C . GLU A 1 95 ? -9.258 6.507 8.101 1.00 95.75 95 GLU A C 1
ATOM 788 O O . GLU A 1 95 ? -9.771 5.992 9.091 1.00 95.75 95 GLU A O 1
ATOM 793 N N . TYR A 1 96 ? -8.390 5.833 7.347 1.00 94.62 96 TYR A N 1
ATOM 794 C CA . TYR A 1 96 ? -8.060 4.420 7.548 1.00 94.62 96 TYR A CA 1
ATOM 795 C C . TYR A 1 96 ? -6.840 4.191 8.449 1.00 94.62 96 TYR A C 1
ATOM 797 O O . TYR A 1 96 ? -6.610 3.061 8.884 1.00 94.62 96 TYR A O 1
ATOM 805 N N . THR A 1 97 ? -6.025 5.218 8.711 1.00 94.75 97 THR A N 1
ATOM 806 C CA . THR A 1 97 ? -4.857 5.101 9.586 1.00 94.75 97 THR A CA 1
ATOM 807 C C . THR A 1 97 ? -5.271 5.085 11.052 1.00 94.75 97 THR A C 1
ATOM 809 O O . THR A 1 97 ? -6.205 5.753 11.490 1.00 94.75 97 THR A O 1
ATOM 812 N N . THR A 1 98 ? -4.568 4.282 11.847 1.00 92.62 98 THR A N 1
ATOM 813 C CA . THR A 1 98 ? -4.832 4.199 13.287 1.00 92.62 98 THR A CA 1
ATOM 814 C C . THR A 1 98 ? -4.104 5.306 14.042 1.00 92.62 98 THR A C 1
ATOM 816 O O . THR A 1 98 ? -3.046 5.764 13.619 1.00 92.62 98 THR A O 1
ATOM 819 N N . GLN A 1 99 ? -4.601 5.675 15.224 1.00 91.50 99 GLN A N 1
ATOM 820 C CA . GLN A 1 99 ? -3.897 6.613 16.105 1.00 91.50 99 GLN A CA 1
ATOM 821 C C . GLN A 1 99 ? -2.465 6.146 16.433 1.00 91.50 99 GLN A C 1
ATOM 823 O O . GLN A 1 99 ? -1.559 6.964 16.555 1.00 91.50 99 GLN A O 1
ATOM 828 N N . GLU A 1 100 ? -2.255 4.834 16.563 1.00 92.00 100 GLU A N 1
ATOM 829 C CA . GLU A 1 100 ? -0.941 4.225 16.802 1.00 92.00 100 GLU A CA 1
ATOM 830 C C . GLU A 1 100 ? 0.012 4.450 15.621 1.00 92.00 100 GLU A C 1
ATOM 832 O O . GLU A 1 100 ? 1.166 4.821 15.833 1.00 92.00 100 GLU A O 1
ATOM 837 N N . TYR A 1 101 ? -0.483 4.274 14.391 1.00 93.94 101 TYR A N 1
ATOM 838 C CA . TYR A 1 101 ? 0.270 4.562 13.171 1.00 93.94 101 TYR A CA 1
ATOM 839 C C . TYR A 1 101 ? 0.639 6.048 13.091 1.00 93.94 101 TYR A C 1
ATOM 841 O O . TYR A 1 101 ? 1.809 6.382 12.915 1.00 93.94 101 TYR A O 1
ATOM 849 N N . GLU A 1 102 ? -0.340 6.932 13.295 1.00 92.62 102 GLU A N 1
ATOM 850 C CA . GLU A 1 102 ? -0.141 8.383 13.248 1.00 92.62 102 GLU A CA 1
ATOM 851 C C . GLU A 1 102 ? 0.900 8.842 14.276 1.00 92.62 102 GLU A C 1
ATOM 853 O O . GLU A 1 102 ? 1.846 9.536 13.925 1.00 92.62 102 GLU A O 1
ATOM 858 N N . LEU A 1 103 ? 0.809 8.385 15.529 1.00 92.12 103 LEU A N 1
ATOM 859 C CA . LEU A 1 103 ? 1.783 8.730 16.572 1.00 92.12 103 LEU A CA 1
ATOM 860 C C . LEU A 1 103 ? 3.202 8.231 16.272 1.00 92.12 103 LEU A C 1
ATOM 862 O O . LEU A 1 103 ? 4.170 8.847 16.724 1.00 92.12 103 LEU A O 1
ATOM 866 N N . ARG A 1 104 ? 3.332 7.098 15.574 1.00 92.50 104 ARG A N 1
ATOM 867 C CA . ARG A 1 104 ? 4.625 6.469 15.286 1.00 92.50 104 ARG A CA 1
ATOM 868 C C . ARG A 1 104 ? 5.308 7.073 14.061 1.00 92.50 104 ARG A C 1
ATOM 870 O O . ARG A 1 104 ? 6.522 7.259 14.098 1.00 92.50 104 ARG A O 1
ATOM 877 N N . TRP A 1 105 ? 4.546 7.349 13.006 1.00 91.12 105 TRP A N 1
ATOM 878 C CA . TRP A 1 105 ? 5.085 7.669 11.680 1.00 91.12 105 TRP A CA 1
ATOM 879 C C . TRP A 1 105 ? 4.759 9.088 11.221 1.00 91.12 105 TRP A C 1
ATOM 881 O O . TRP A 1 105 ? 5.595 9.746 10.604 1.00 91.12 105 TRP A O 1
ATOM 891 N N . ARG A 1 106 ? 3.594 9.627 11.595 1.00 81.12 106 ARG A N 1
ATOM 892 C CA . ARG A 1 106 ? 3.231 11.011 11.288 1.00 81.12 106 ARG A CA 1
ATOM 893 C C . ARG A 1 106 ? 3.574 11.905 12.470 1.00 81.12 106 ARG A C 1
ATOM 895 O O . ARG A 1 106 ? 2.739 12.231 13.311 1.00 81.12 106 ARG A O 1
ATOM 902 N N . VAL A 1 107 ? 4.830 12.351 12.524 1.00 60.75 107 VAL A N 1
ATOM 903 C CA . VAL A 1 107 ? 5.195 13.461 13.412 1.00 60.75 107 VAL A CA 1
ATOM 904 C C . VAL A 1 107 ? 4.315 14.645 13.028 1.00 60.75 107 VAL A C 1
ATOM 906 O O . VAL A 1 107 ? 4.446 15.213 11.945 1.00 60.75 107 VAL A O 1
ATOM 909 N N . VAL A 1 108 ? 3.376 14.983 13.907 1.00 52.62 108 VAL A N 1
ATOM 910 C CA . VAL A 1 108 ? 2.497 16.128 13.724 1.00 52.62 108 VAL A CA 1
ATOM 911 C C . VAL A 1 108 ? 3.392 17.358 13.613 1.00 52.62 108 VAL A C 1
ATOM 913 O O . VAL A 1 108 ? 4.028 17.750 14.592 1.00 52.62 108 VAL A O 1
ATOM 916 N N . TYR A 1 109 ? 3.452 17.975 12.432 1.00 45.38 109 TYR A N 1
ATOM 917 C CA . TYR A 1 109 ? 3.920 19.350 12.288 1.00 45.38 109 TYR A CA 1
ATOM 918 C C . TYR A 1 109 ? 2.897 20.266 12.974 1.00 45.38 109 TYR A C 1
ATOM 920 O O . TYR A 1 109 ? 2.107 20.953 12.330 1.00 45.38 109 TYR A O 1
ATOM 928 N N . HIS A 1 110 ? 2.868 20.244 14.305 1.00 41.59 110 HIS A N 1
ATOM 929 C CA . HIS A 1 110 ? 2.362 21.362 15.073 1.00 41.59 110 HIS A CA 1
ATOM 930 C C . HIS A 1 110 ? 3.483 22.404 15.115 1.00 41.59 110 HIS A C 1
ATOM 932 O O . HIS A 1 110 ? 4.492 22.212 15.784 1.00 41.59 110 HIS A O 1
ATOM 938 N N . GLU A 1 111 ? 3.246 23.491 14.378 1.00 43.44 111 GLU A N 1
ATOM 939 C CA . GLU A 1 111 ? 3.941 24.784 14.427 1.00 43.44 111 GLU A CA 1
ATOM 940 C C . GLU A 1 111 ? 5.309 24.871 13.720 1.00 43.44 111 GLU A C 1
ATOM 942 O O . GLU A 1 111 ? 6.371 24.672 14.310 1.00 43.44 111 GLU A O 1
ATOM 947 N N . LEU A 1 112 ? 5.260 25.300 12.452 1.00 39.50 112 LEU A N 1
ATOM 948 C CA . LEU A 1 112 ? 6.205 26.268 11.883 1.00 39.50 112 LEU A CA 1
ATOM 949 C C . LEU A 1 112 ? 5.425 27.485 11.377 1.00 39.50 112 LEU A C 1
ATOM 951 O O . LEU A 1 112 ? 4.335 27.272 10.799 1.00 39.50 112 LEU A O 1
#

Radius of gyration: 15.19 Å; chains: 1; bounding box: 28×40×49 Å

Foldseek 3Di:
DPDDDPDDDPVLEEEDDDLVSVLVQLQDFQADAQRWYDYDQWIWGHHDRRRQWTQIAGVNDGADIDRSNVDDSVLSVLVVVLVVVDDPVCSNVVVSHDPVSCVVPVPPPPDD

pLDDT: mean 89.54, std 13.53, range [39.5, 97.88]

Sequence (112 aa):
MCAFEPPVTEQDFFQCGSIPELYNLLTQGNWILGQPFYFRNLCFINQINAGDEWLVIRDGLAFESLTAEVMEHEEFRDWIECFFKATEEDLQRLEYTTQEYELRWRVVYHEL

Secondary structure (DSSP, 8-state):
----PPPP-GGG-EE--SHHHHHHHHH---PPTT-EEEETTEEEEEEETTTTEEEEEETTEEEEEE-GGGS-HHHHHHHHHHHHH--HHHHHHT--S-HHHHHHH-------